Protein AF-A0ABC8AGC1-F1 (afdb_monomer)

Nearest PDB structures (foldseek):
  8co1-assembly1_O1  TM=4.006E-01  e=3.215E+00  Deinococcus radiodurans R1 = ATCC 13939 = DSM 20539
  7t31-assembly1_A  TM=4.025E-01  e=4.140E+00  Clostridioides difficile R20291
  1kz7-assembly2_C  TM=2.614E-01  e=1.821E+00  Mus musculus
  5vdf-assembly7_G  TM=4.009E-01  e=6.048E+00  Saccharomyces cerevisiae S288C

Solvent-accessible surface area (backbone atoms only — not comparable to full-atom values): 7627 Å² total; per-residue (Å²): 138,87,82,89,81,90,87,78,90,79,80,74,80,76,81,74,76,73,65,79,77,73,64,78,84,76,82,64,83,86,61,51,69,71,59,53,41,60,63,49,63,79,42,57,50,44,76,38,87,97,38,88,77,22,36,30,42,36,45,56,76,72,33,73,70,52,72,70,65,44,61,76,38,60,93,43,95,41,30,45,81,46,67,46,84,96,54,56,23,28,35,36,40,36,29,73,78,28,90,61,30,62,56,55,47,52,46,29,52,52,52,50,53,51,57,50,57,58,60,75,73,108

Secondary structure (DSSP, 8-state):
----------------------PPP---SS--HHHHHHHHHTSEEEEPTTSTT-EEEEPPTT-PPPHHHHHTTTT-TTEEEEE-TTT--EEEEE-TTSTTHHHHHHHHHHHHHHHHHHHTT-

pLDDT: mean 77.55, std 18.0, range [38.16, 95.81]

Radius of gyration: 22.54 Å; Cα contacts (8 Å, |Δi|>4): 136; chains: 1; bounding box: 60×35×73 Å

Sequence (122 aa):
MSTLTNTNEKTQPSQATSAPTEAPPLDLGGLEDAKILALLEGFHIKEAKRLEGTLEILSSKDKRFSPLMRSWFKGRPDSEIKVSFGGGREYIRVRPTHPLYWHVGTVCTVNILTAQRTKCKA

Foldseek 3Di:
DDDDDDDDDPDDPPPPPPDLPQFPDQPLVPDDLVVLLVVQLVWDKDDDPPDPQKIKTKDDFLDDDDPSVCSLAPPDPQKDWDADPPGNIIMMIGHPSRPCSVSSVVSHVVVVVVVVVVVVVD

Structure (mmCIF, N/CA/C/O backbone):
data_AF-A0ABC8AGC1-F1
#
_entry.id   AF-A0ABC8AGC1-F1
#
loop_
_atom_site.group_PDB
_atom_site.id
_atom_site.type_symbol
_atom_site.label_atom_id
_atom_site.label_alt_id
_atom_site.label_comp_id
_atom_site.label_asym_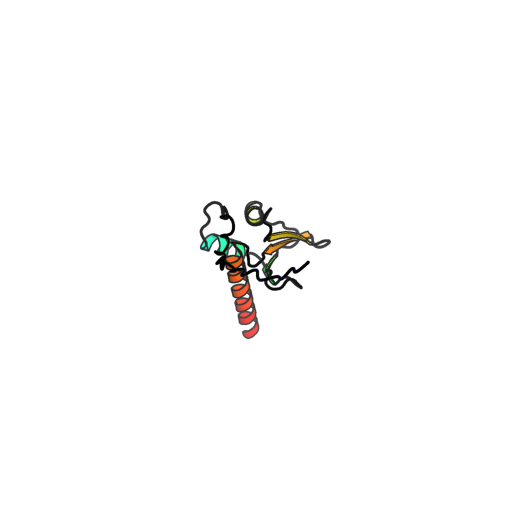id
_atom_site.label_entity_id
_atom_site.label_seq_id
_atom_site.pdbx_PDB_ins_code
_atom_site.Cartn_x
_atom_site.Cartn_y
_atom_site.Cartn_z
_atom_site.occupancy
_atom_site.B_iso_or_equiv
_atom_site.auth_seq_id
_atom_site.auth_comp_id
_atom_site.auth_asym_id
_atom_site.auth_atom_id
_atom_site.pdbx_PDB_model_num
ATOM 1 N N . MET A 1 1 ? -38.684 9.428 61.783 1.00 38.16 1 MET A N 1
ATOM 2 C CA . MET A 1 1 ? -38.086 8.081 61.706 1.00 38.16 1 MET A CA 1
ATOM 3 C C . MET A 1 1 ? -37.586 7.875 60.291 1.00 38.16 1 MET A C 1
ATOM 5 O O . MET A 1 1 ? -38.380 7.961 59.366 1.00 38.16 1 MET A O 1
ATOM 9 N N . SER A 1 2 ? -36.272 7.724 60.149 1.00 44.28 2 SER A N 1
ATOM 10 C CA . SER A 1 2 ? -35.565 7.456 58.896 1.00 44.28 2 SER A CA 1
ATOM 11 C C . SER A 1 2 ? -35.531 5.958 58.620 1.00 44.28 2 SER A C 1
ATOM 13 O O . SER A 1 2 ? -35.196 5.220 59.542 1.00 44.28 2 SER A O 1
ATOM 15 N N . THR A 1 3 ? -35.711 5.550 57.362 1.00 41.91 3 THR A N 1
ATOM 16 C CA . THR A 1 3 ? -34.956 4.417 56.797 1.00 41.91 3 THR A CA 1
ATOM 17 C C . THR A 1 3 ? -34.958 4.449 55.266 1.00 41.91 3 THR A C 1
ATOM 19 O O . THR A 1 3 ? -35.969 4.224 54.612 1.00 41.91 3 THR A O 1
ATOM 22 N N . LEU A 1 4 ? -33.777 4.734 54.715 1.00 48.97 4 LEU A N 1
ATOM 23 C CA . LEU A 1 4 ? -33.325 4.387 53.366 1.00 48.97 4 LEU A CA 1
ATOM 24 C C . LEU A 1 4 ? -33.099 2.870 53.293 1.00 48.97 4 LEU A C 1
ATOM 26 O O . LEU A 1 4 ? -32.513 2.323 54.223 1.00 48.97 4 LEU A O 1
ATOM 30 N N . THR A 1 5 ? -33.437 2.216 52.179 1.00 45.66 5 THR A N 1
ATOM 31 C CA . THR A 1 5 ? -32.664 1.061 51.678 1.00 45.66 5 THR A CA 1
ATOM 32 C C . THR A 1 5 ? -32.737 0.951 50.151 1.00 45.66 5 THR A C 1
ATOM 34 O O . THR A 1 5 ? -33.805 0.981 49.549 1.00 45.66 5 THR A O 1
ATOM 37 N N . ASN A 1 6 ? -31.539 0.854 49.565 1.00 43.59 6 ASN A N 1
ATOM 38 C CA . ASN A 1 6 ? -31.188 0.515 48.183 1.00 43.59 6 ASN A CA 1
ATOM 39 C C . ASN A 1 6 ? -31.859 -0.766 47.670 1.00 43.59 6 ASN A C 1
ATOM 41 O O . ASN A 1 6 ? -32.109 -1.648 48.486 1.00 43.59 6 ASN A O 1
ATOM 45 N N . THR A 1 7 ? -31.991 -0.902 46.338 1.00 39.00 7 THR A N 1
ATOM 46 C CA . THR A 1 7 ? -31.900 -2.139 45.501 1.00 39.00 7 THR A CA 1
ATOM 47 C C . THR A 1 7 ? -32.555 -1.829 44.142 1.00 39.00 7 THR A C 1
ATOM 49 O O . THR A 1 7 ? -33.678 -1.351 44.131 1.00 39.00 7 THR A O 1
ATOM 52 N N . ASN A 1 8 ? -32.033 -2.085 42.943 1.00 43.72 8 ASN A N 1
ATOM 53 C CA . ASN A 1 8 ? -30.778 -2.619 42.414 1.00 43.72 8 ASN A CA 1
ATOM 54 C C . ASN A 1 8 ? -30.884 -2.394 40.886 1.00 43.72 8 ASN A C 1
ATOM 56 O O . ASN A 1 8 ? -31.880 -2.793 40.278 1.00 43.72 8 ASN A O 1
ATOM 60 N N . GLU A 1 9 ? -29.902 -1.716 40.288 1.00 49.00 9 GLU A N 1
ATOM 61 C CA . GLU A 1 9 ? -29.722 -1.633 38.837 1.00 49.00 9 GLU A CA 1
A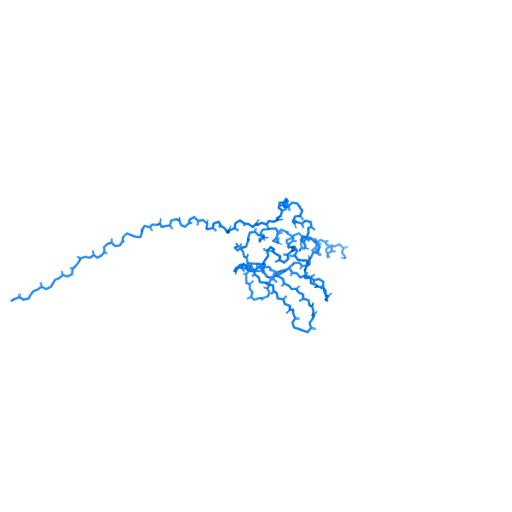TOM 62 C C . GLU A 1 9 ? -29.541 -3.042 38.263 1.00 49.00 9 GLU A C 1
ATOM 64 O O . GLU A 1 9 ? -28.494 -3.663 38.432 1.00 49.00 9 GLU A O 1
ATOM 69 N N . LYS A 1 10 ? -30.521 -3.543 37.506 1.00 40.34 10 LYS A N 1
ATOM 70 C CA . LYS A 1 10 ? -30.268 -4.659 36.591 1.00 40.34 10 LYS A CA 1
ATOM 71 C C . LYS A 1 10 ? -30.084 -4.126 35.179 1.00 40.34 10 LYS A C 1
ATOM 73 O O . LYS A 1 10 ? -30.980 -4.179 34.343 1.00 40.34 10 LYS A O 1
ATOM 78 N N . THR A 1 11 ? -28.879 -3.621 34.945 1.00 43.47 11 THR A N 1
ATOM 79 C CA . THR A 1 11 ? -28.292 -3.413 33.624 1.00 43.47 11 THR A CA 1
ATOM 80 C C . THR A 1 11 ? -28.327 -4.729 32.850 1.00 43.47 11 THR A C 1
ATOM 82 O O . THR A 1 11 ? -27.598 -5.669 33.161 1.00 43.47 11 THR A O 1
ATOM 85 N N . GLN A 1 12 ? -29.182 -4.8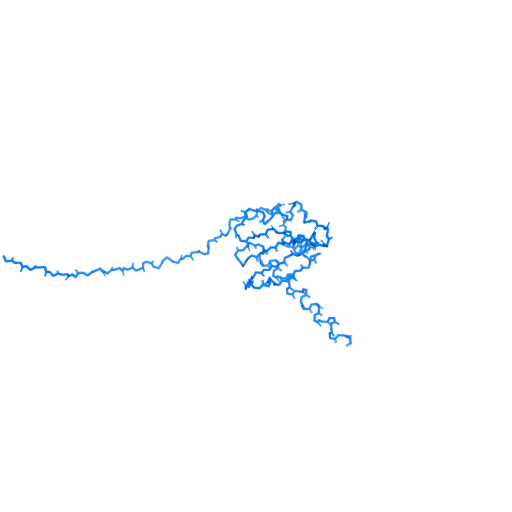10 31.833 1.00 45.62 12 GLN A N 1
ATOM 86 C CA . GLN A 1 12 ? -28.995 -5.746 30.731 1.00 45.62 12 GLN A CA 1
ATOM 87 C C . GLN A 1 12 ? -28.025 -5.079 29.750 1.00 45.62 12 GLN A C 1
ATOM 89 O O . GLN A 1 12 ? -28.394 -4.068 29.150 1.00 45.62 12 GLN A O 1
ATOM 94 N N . PRO A 1 13 ? -26.803 -5.594 29.540 1.00 44.03 13 PRO A N 1
ATOM 95 C CA . PRO A 1 13 ? -26.054 -5.205 28.364 1.00 44.03 13 PRO A CA 1
ATOM 96 C C . PRO A 1 13 ? -26.768 -5.849 27.175 1.00 44.03 13 PRO A C 1
ATOM 98 O O . PRO A 1 13 ? -26.670 -7.054 26.945 1.00 44.03 13 PRO A O 1
ATOM 101 N N . SER A 1 14 ? -27.540 -5.046 26.442 1.00 48.19 14 SER A N 1
ATOM 102 C CA . SER A 1 14 ? -27.918 -5.399 25.080 1.00 48.19 14 SER A CA 1
ATOM 103 C C . SER A 1 14 ? -26.610 -5.654 24.343 1.00 48.19 14 SER A C 1
ATOM 105 O O . SER A 1 14 ? -25.807 -4.734 24.186 1.00 48.19 14 SER A O 1
ATOM 107 N N . GLN A 1 15 ? -26.352 -6.909 23.971 1.00 46.22 15 GLN A N 1
ATOM 108 C CA . GLN A 1 15 ? -25.250 -7.251 23.084 1.00 46.22 15 GLN A CA 1
ATOM 109 C C . GLN A 1 15 ? -25.492 -6.497 21.780 1.00 46.22 15 GLN A C 1
ATOM 111 O O . GLN A 1 15 ? -26.244 -6.937 20.916 1.00 46.22 15 GLN A O 1
ATOM 116 N N . ALA A 1 16 ? -24.877 -5.325 21.654 1.00 43.75 16 ALA A N 1
ATOM 117 C CA . ALA A 1 16 ? -24.631 -4.726 20.366 1.00 43.75 16 ALA A CA 1
ATOM 118 C C . ALA A 1 16 ? -23.642 -5.667 19.682 1.00 43.75 16 ALA A C 1
ATOM 120 O O . ALA A 1 16 ? -22.433 -5.600 19.902 1.00 43.75 16 ALA A O 1
ATOM 121 N N . THR A 1 17 ? -24.167 -6.615 18.911 1.00 41.47 17 THR A N 1
ATOM 122 C CA . THR A 1 17 ? -23.401 -7.265 17.860 1.00 41.47 17 THR A CA 1
ATOM 123 C C . THR A 1 17 ? -23.002 -6.141 16.916 1.00 41.47 17 THR A C 1
ATOM 125 O O . THR A 1 17 ? -23.772 -5.759 16.039 1.00 41.47 17 THR A O 1
ATOM 128 N N . SER A 1 18 ? -21.843 -5.526 17.168 1.00 45.19 18 SER A N 1
ATOM 129 C CA . SER A 1 18 ? -21.228 -4.607 16.225 1.00 45.19 18 SER A CA 1
ATOM 130 C C . SER A 1 18 ? -21.063 -5.387 14.934 1.00 45.19 18 SER A C 1
ATOM 132 O O . SER A 1 18 ? -20.199 -6.260 14.833 1.00 45.19 18 SER A O 1
ATOM 134 N N . ALA A 1 19 ? -21.928 -5.102 13.963 1.00 48.84 19 ALA A N 1
ATOM 135 C CA . ALA A 1 19 ? -21.637 -5.406 12.580 1.00 48.84 19 ALA A CA 1
ATOM 136 C C . ALA A 1 19 ? -20.221 -4.878 12.295 1.00 48.84 19 ALA A C 1
ATOM 138 O O . ALA A 1 19 ? -19.855 -3.831 12.849 1.00 48.84 19 ALA A O 1
ATOM 139 N N . PRO A 1 20 ? -19.404 -5.571 11.484 1.00 47.69 20 PRO A N 1
ATOM 140 C CA . PRO A 1 20 ? -18.169 -4.975 11.010 1.00 47.69 20 PRO A CA 1
ATOM 141 C C . PRO A 1 20 ? -18.576 -3.642 10.394 1.00 47.69 20 PRO A C 1
ATOM 143 O O . PRO A 1 20 ? -19.386 -3.635 9.470 1.00 47.69 20 PRO A O 1
ATOM 146 N N . THR A 1 21 ? -18.121 -2.524 10.962 1.00 54.53 21 THR A N 1
ATOM 147 C CA . THR A 1 21 ? -18.307 -1.221 10.333 1.00 54.53 21 THR A CA 1
ATOM 148 C C . THR A 1 21 ? -17.659 -1.353 8.969 1.00 54.53 21 THR A C 1
ATOM 150 O O . THR A 1 21 ? -16.432 -1.381 8.874 1.00 54.53 21 THR A O 1
ATOM 153 N N . GLU A 1 22 ? -18.482 -1.548 7.942 1.00 51.50 22 GLU A N 1
ATOM 154 C CA . GLU A 1 22 ? -18.031 -1.646 6.569 1.00 51.50 22 GLU A CA 1
ATOM 155 C C . GLU A 1 22 ? -17.262 -0.357 6.309 1.00 51.50 22 GLU A C 1
ATOM 157 O O . GLU A 1 22 ? -17.798 0.750 6.433 1.00 51.50 22 GLU A O 1
ATOM 162 N N . ALA A 1 23 ? -15.948 -0.491 6.121 1.00 54.72 23 ALA A N 1
ATOM 163 C CA . ALA A 1 23 ? -15.099 0.654 5.867 1.00 54.72 23 ALA A CA 1
ATOM 164 C C . ALA A 1 23 ? -15.691 1.391 4.657 1.00 54.72 23 ALA A C 1
ATOM 166 O O . ALA A 1 23 ? -16.094 0.723 3.702 1.00 54.72 23 ALA A O 1
ATOM 167 N N . PRO A 1 24 ? -15.769 2.736 4.681 1.00 58.44 24 PRO A N 1
ATOM 168 C CA . PRO A 1 24 ? -16.444 3.480 3.629 1.00 58.44 24 PRO A CA 1
ATOM 169 C C . PRO A 1 24 ? -15.922 3.026 2.261 1.00 58.44 24 PRO A C 1
ATOM 171 O O . PRO A 1 24 ? -14.694 2.896 2.118 1.00 58.44 24 PRO A O 1
ATOM 174 N N . PRO A 1 25 ? -16.826 2.748 1.300 1.00 63.62 25 PRO A N 1
ATOM 175 C CA . PRO A 1 25 ? -16.473 2.126 0.035 1.00 63.62 25 PRO A CA 1
ATOM 176 C C . PRO A 1 25 ? -15.346 2.911 -0.622 1.00 63.62 25 PRO A C 1
ATOM 178 O O . 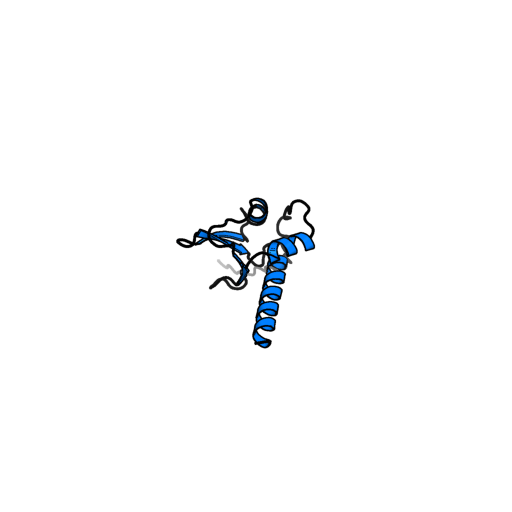PRO A 1 25 ? -15.380 4.140 -0.722 1.00 63.62 25 PRO A O 1
ATOM 181 N N . LEU A 1 26 ? -14.295 2.188 -0.991 1.00 69.81 26 LEU A N 1
ATOM 182 C CA . LEU A 1 26 ? -13.125 2.786 -1.598 1.00 69.81 26 LEU A CA 1
ATOM 183 C C . LEU A 1 26 ? -13.394 2.949 -3.091 1.00 69.81 26 LEU A C 1
ATOM 185 O O . LEU A 1 26 ? -13.527 1.959 -3.808 1.00 69.81 26 LEU A O 1
ATOM 189 N N . ASP A 1 27 ? -13.460 4.194 -3.558 1.00 73.62 27 ASP A N 1
ATOM 190 C CA . ASP A 1 27 ? -13.494 4.469 -4.989 1.00 73.62 27 ASP A CA 1
ATOM 191 C C . ASP A 1 27 ? -12.115 4.178 -5.590 1.00 73.62 27 ASP A C 1
ATOM 193 O O . ASP A 1 27 ? -11.167 4.964 -5.509 1.00 73.62 27 ASP A O 1
ATOM 197 N N . LEU A 1 28 ? -12.004 2.983 -6.160 1.00 78.38 28 LEU A N 1
ATOM 198 C CA . LEU A 1 28 ? -10.813 2.502 -6.843 1.00 78.38 28 LEU A CA 1
ATOM 199 C C . LEU A 1 28 ? -10.779 2.948 -8.312 1.00 78.38 28 LEU A C 1
ATOM 201 O O . LEU A 1 28 ? -9.914 2.498 -9.057 1.00 78.38 28 LEU A O 1
ATOM 205 N N . GLY A 1 29 ? -11.699 3.816 -8.751 1.00 69.75 29 GLY A N 1
ATOM 206 C CA . GLY A 1 29 ? -11.836 4.212 -10.152 1.00 69.75 29 GLY A CA 1
ATOM 207 C C . GLY A 1 29 ? -12.343 3.073 -11.039 1.00 69.75 29 GLY A C 1
ATOM 208 O O . GLY A 1 29 ? -11.962 2.986 -12.204 1.00 69.75 29 GLY A O 1
ATOM 209 N N . GLY A 1 30 ? -13.138 2.156 -10.474 1.00 75.44 30 GLY A N 1
ATOM 210 C CA . GLY A 1 30 ? -13.643 0.966 -11.171 1.00 75.44 30 GLY A CA 1
ATOM 211 C C . GLY A 1 30 ? -12.584 -0.107 -11.451 1.00 75.44 30 GLY A C 1
ATOM 212 O O . GLY A 1 30 ? -12.768 -0.932 -12.346 1.00 75.44 30 GLY A O 1
ATOM 213 N N . LEU A 1 31 ? -11.452 -0.090 -10.737 1.00 80.06 31 LEU A N 1
ATOM 214 C CA . LEU A 1 31 ? -10.405 -1.093 -10.908 1.00 80.06 31 LEU A CA 1
ATOM 215 C C . LEU A 1 31 ? -10.820 -2.448 -10.321 1.00 80.06 31 LEU A C 1
ATOM 217 O O . LEU A 1 31 ? -11.223 -2.537 -9.166 1.00 80.06 31 LEU A O 1
ATOM 221 N N . GLU A 1 32 ? -10.652 -3.504 -11.112 1.00 86.00 32 GLU A N 1
ATOM 222 C CA . GLU A 1 32 ? -10.819 -4.892 -10.669 1.00 86.00 32 GLU A CA 1
ATOM 223 C C . GLU A 1 32 ? -9.653 -5.342 -9.777 1.00 86.00 32 GLU A C 1
ATOM 225 O O . GLU A 1 32 ? -8.515 -4.889 -9.949 1.00 86.00 32 GLU A O 1
ATOM 230 N N . ASP A 1 33 ? -9.906 -6.314 -8.898 1.00 83.88 33 ASP A N 1
ATOM 231 C CA . ASP A 1 33 ? -8.922 -6.851 -7.946 1.00 83.88 33 ASP A CA 1
ATOM 232 C C . ASP A 1 33 ? -7.594 -7.256 -8.597 1.00 83.88 33 ASP A C 1
ATOM 234 O O . ASP A 1 33 ? -6.521 -6.925 -8.090 1.00 83.88 33 ASP A O 1
ATOM 238 N N . ALA A 1 34 ? -7.644 -7.909 -9.762 1.00 84.50 34 ALA A N 1
ATOM 239 C CA . ALA A 1 34 ? -6.449 -8.335 -10.490 1.00 84.50 34 ALA A CA 1
ATOM 240 C C . ALA A 1 34 ? -5.553 -7.152 -10.899 1.00 84.50 34 ALA A C 1
ATOM 242 O O . ALA A 1 34 ? -4.327 -7.237 -10.834 1.00 84.50 34 ALA A O 1
ATOM 243 N N . LYS A 1 35 ? -6.154 -6.021 -11.283 1.00 86.75 35 LYS A N 1
ATOM 244 C CA . LYS A 1 35 ? -5.417 -4.811 -11.671 1.00 86.75 35 LYS A CA 1
ATOM 245 C C . LYS A 1 35 ? -4.811 -4.114 -10.455 1.00 86.75 35 LYS A C 1
ATOM 247 O O . LYS A 1 35 ? -3.716 -3.565 -10.553 1.00 86.75 35 LYS A O 1
ATOM 252 N N . ILE A 1 36 ? -5.493 -4.157 -9.310 1.00 86.56 36 ILE A N 1
ATOM 253 C CA . ILE A 1 36 ? -4.970 -3.633 -8.041 1.00 86.56 36 ILE A CA 1
ATOM 254 C C . ILE A 1 36 ? -3.743 -4.440 -7.617 1.00 86.56 36 ILE A C 1
ATOM 256 O O . ILE A 1 36 ? -2.707 -3.854 -7.302 1.00 86.56 36 ILE A O 1
ATOM 260 N N . LEU A 1 37 ? -3.834 -5.772 -7.664 1.00 87.69 37 LEU A N 1
ATOM 261 C CA . LEU A 1 37 ? -2.714 -6.663 -7.357 1.00 87.69 37 LEU A CA 1
ATOM 262 C C . LEU A 1 37 ? -1.526 -6.405 -8.289 1.00 87.69 37 LEU A C 1
ATOM 264 O O . LEU A 1 37 ? -0.429 -6.160 -7.796 1.00 87.69 37 LEU A O 1
ATOM 268 N N . ALA A 1 38 ? -1.751 -6.333 -9.605 1.00 86.44 38 ALA A N 1
ATOM 269 C CA . ALA A 1 38 ? -0.694 -6.051 -10.580 1.00 86.44 38 ALA A CA 1
ATOM 270 C C . ALA A 1 38 ? 0.014 -4.705 -10.328 1.00 86.44 38 ALA A C 1
ATOM 272 O O . ALA A 1 38 ? 1.228 -4.589 -10.494 1.00 86.44 38 ALA A O 1
ATOM 273 N N . LEU A 1 39 ? -0.724 -3.676 -9.896 1.00 87.31 39 LEU A N 1
ATOM 274 C CA . LEU A 1 39 ? -0.125 -2.394 -9.517 1.00 87.31 39 LEU A CA 1
ATOM 275 C C . LEU A 1 39 ? 0.704 -2.506 -8.233 1.00 87.31 39 LEU A C 1
ATOM 277 O O . LEU A 1 39 ? 1.768 -1.897 -8.144 1.00 87.31 39 LEU A O 1
ATOM 281 N N . LEU A 1 40 ? 0.237 -3.276 -7.249 1.00 88.00 40 LEU A N 1
ATOM 282 C CA . LEU A 1 40 ? 0.926 -3.479 -5.973 1.00 88.00 40 LEU A CA 1
ATOM 283 C C . LEU A 1 40 ? 2.181 -4.359 -6.099 1.00 88.00 40 LEU A C 1
ATOM 285 O O . LEU A 1 40 ? 3.156 -4.107 -5.391 1.00 88.00 40 LEU A O 1
ATOM 289 N N . GLU A 1 41 ? 2.193 -5.337 -7.008 1.00 85.69 41 GLU A N 1
ATOM 290 C CA . GLU A 1 41 ? 3.333 -6.233 -7.275 1.00 85.69 41 GLU A CA 1
ATOM 291 C C . GLU A 1 41 ? 4.619 -5.483 -7.649 1.00 85.69 41 GLU A C 1
ATOM 293 O O . GLU A 1 41 ? 5.719 -5.928 -7.323 1.00 85.69 41 GLU A O 1
ATOM 298 N N . GLY A 1 42 ? 4.499 -4.307 -8.272 1.00 84.06 42 GLY A N 1
ATOM 299 C CA . GLY A 1 42 ? 5.644 -3.462 -8.619 1.00 84.06 42 GLY A CA 1
ATOM 300 C C . GLY A 1 42 ? 6.359 -2.821 -7.422 1.00 84.06 42 GLY A C 1
ATOM 301 O O . GLY A 1 42 ? 7.398 -2.179 -7.604 1.00 84.06 42 GLY A O 1
ATOM 302 N N . PHE A 1 43 ? 5.828 -2.959 -6.204 1.00 88.88 43 PHE A N 1
ATOM 303 C CA . PHE A 1 43 ? 6.353 -2.304 -5.010 1.00 88.88 43 PHE A CA 1
ATOM 304 C C . PHE A 1 43 ? 6.966 -3.278 -4.012 1.00 88.88 43 PHE A C 1
ATOM 306 O O . PHE A 1 43 ? 6.557 -4.427 -3.852 1.00 88.88 43 PHE A O 1
ATOM 313 N N . HIS A 1 44 ? 7.944 -2.773 -3.258 1.00 89.31 44 HIS A N 1
ATOM 314 C CA . HIS A 1 44 ? 8.465 -3.508 -2.117 1.00 89.31 44 HIS A CA 1
ATOM 315 C C . HIS A 1 44 ? 7.517 -3.326 -0.928 1.00 89.31 44 HIS A C 1
ATOM 317 O O . HIS A 1 44 ? 7.375 -2.217 -0.411 1.00 89.31 44 HIS A O 1
ATOM 323 N N . ILE A 1 45 ? 6.881 -4.417 -0.506 1.00 93.00 45 ILE A N 1
ATOM 324 C CA . ILE A 1 45 ? 5.940 -4.444 0.618 1.00 93.00 45 ILE A CA 1
ATOM 325 C C . ILE A 1 45 ? 6.551 -5.257 1.755 1.00 93.00 45 ILE A C 1
ATOM 327 O O . ILE A 1 45 ? 7.144 -6.311 1.523 1.00 93.00 45 ILE A O 1
ATOM 331 N N . LYS A 1 46 ? 6.434 -4.748 2.980 1.00 91.06 46 LYS A N 1
ATOM 332 C CA . LYS A 1 46 ? 6.942 -5.395 4.195 1.00 91.06 46 LYS A CA 1
ATOM 333 C C . LYS A 1 46 ? 6.074 -5.048 5.397 1.00 91.06 46 LYS A C 1
ATOM 335 O O . LYS A 1 46 ? 5.295 -4.103 5.340 1.00 91.06 46 LYS A O 1
ATOM 340 N N . GLU A 1 47 ? 6.271 -5.734 6.512 1.00 91.62 47 GLU A N 1
ATOM 341 C CA . GLU A 1 47 ? 5.686 -5.313 7.784 1.00 91.62 47 GLU A CA 1
ATOM 342 C C . GLU A 1 47 ? 6.418 -4.088 8.362 1.00 91.62 47 GLU A C 1
ATOM 344 O O . GLU A 1 47 ? 7.648 -3.953 8.283 1.00 91.62 47 GLU A O 1
ATOM 349 N N . ALA A 1 48 ? 5.647 -3.161 8.923 1.00 89.88 48 ALA A N 1
ATOM 350 C CA . ALA A 1 48 ? 6.144 -1.954 9.552 1.00 89.88 48 ALA A CA 1
ATOM 351 C C . ALA A 1 48 ? 6.859 -2.293 10.867 1.00 89.88 48 ALA A C 1
ATOM 353 O O . ALA A 1 48 ? 6.331 -2.974 11.746 1.00 89.88 48 ALA A O 1
ATOM 354 N N . LYS A 1 49 ? 8.067 -1.755 11.062 1.00 85.06 49 LYS A N 1
ATOM 355 C CA . LYS A 1 49 ? 8.782 -1.947 12.331 1.00 85.06 49 LYS A CA 1
ATOM 356 C C . LYS A 1 49 ? 8.024 -1.245 13.461 1.00 85.06 49 LYS A C 1
ATOM 358 O O . LYS A 1 49 ? 7.778 -0.044 13.369 1.00 85.06 49 LYS A O 1
ATOM 363 N N . ARG A 1 50 ? 7.770 -1.971 14.557 1.00 83.38 50 ARG A N 1
ATOM 364 C CA . ARG A 1 50 ? 7.107 -1.476 15.785 1.00 83.38 50 ARG A CA 1
ATOM 365 C C . ARG A 1 50 ? 5.619 -1.124 15.626 1.00 83.38 50 ARG A C 1
ATOM 367 O O . ARG A 1 50 ? 5.082 -0.431 16.484 1.00 83.38 50 ARG A O 1
ATOM 374 N N . LEU A 1 51 ? 4.969 -1.574 14.553 1.00 85.81 51 LEU A N 1
ATOM 375 C CA . LEU A 1 51 ? 3.526 -1.439 14.351 1.00 85.81 51 LEU A CA 1
ATOM 376 C C . LEU A 1 51 ? 2.975 -2.794 13.906 1.00 85.81 51 LEU A C 1
ATOM 378 O O . LEU A 1 51 ? 2.968 -3.103 12.717 1.00 85.81 51 LEU A O 1
ATOM 382 N N . GLU A 1 52 ? 2.568 -3.600 14.883 1.00 87.62 52 GLU A N 1
ATOM 383 C CA . GLU A 1 52 ? 2.085 -4.964 14.663 1.00 87.62 52 GLU A CA 1
ATOM 384 C C . GLU A 1 52 ? 0.917 -4.988 13.671 1.00 87.62 52 GLU A C 1
ATOM 386 O O . GLU A 1 52 ? -0.003 -4.165 13.750 1.00 87.62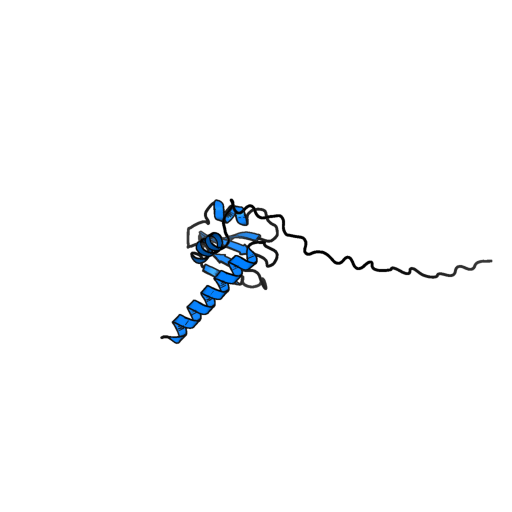 52 GLU A O 1
ATOM 391 N N . GLY A 1 53 ? 1.000 -5.882 12.682 1.00 89.00 53 GLY A N 1
ATOM 392 C CA . GLY A 1 53 ? -0.028 -6.024 11.652 1.00 89.00 53 GLY A CA 1
ATOM 393 C C . GLY A 1 53 ? -0.164 -4.815 10.722 1.00 89.00 53 GLY A C 1
ATOM 394 O O . GLY A 1 53 ? -1.119 -4.734 9.963 1.00 89.00 53 GLY A O 1
ATOM 395 N N . THR A 1 54 ? 0.747 -3.840 10.759 1.00 94.31 54 THR A N 1
ATOM 396 C CA . THR A 1 54 ? 0.746 -2.732 9.796 1.00 94.31 54 THR A CA 1
ATOM 397 C C . THR A 1 54 ? 1.700 -3.051 8.659 1.00 94.31 54 THR A C 1
ATOM 399 O O . THR A 1 54 ? 2.865 -3.368 8.885 1.00 94.31 54 THR A O 1
ATOM 402 N N . LEU A 1 55 ? 1.234 -2.910 7.422 1.00 95.50 55 LEU A N 1
ATOM 403 C CA . LEU A 1 55 ? 2.059 -3.114 6.234 1.00 95.50 55 LEU A CA 1
ATOM 404 C C . LEU A 1 55 ? 2.599 -1.777 5.720 1.00 95.50 55 LEU A C 1
ATOM 406 O O . LEU A 1 55 ? 1.921 -0.755 5.775 1.00 95.50 55 LEU A O 1
ATOM 410 N N . GLU A 1 56 ? 3.830 -1.783 5.222 1.00 95.00 56 GLU A N 1
ATOM 411 C CA . GLU A 1 56 ? 4.498 -0.664 4.566 1.00 95.00 56 GLU A CA 1
ATOM 412 C C . GLU A 1 56 ? 4.703 -0.983 3.086 1.00 95.00 56 GLU A C 1
ATOM 414 O O . GLU A 1 56 ? 5.459 -1.889 2.734 1.00 95.00 56 GLU A O 1
ATOM 419 N N . ILE A 1 57 ? 4.077 -0.188 2.221 1.00 94.44 57 ILE A N 1
ATOM 420 C CA . ILE A 1 57 ? 4.360 -0.153 0.788 1.00 94.44 57 ILE A CA 1
ATOM 421 C C . ILE A 1 57 ? 5.455 0.884 0.568 1.00 94.44 57 ILE A C 1
ATOM 423 O O . ILE A 1 57 ? 5.314 2.035 0.985 1.00 94.44 57 ILE A O 1
ATOM 427 N N . LEU A 1 58 ? 6.546 0.502 -0.087 1.00 91.94 58 LEU A N 1
ATOM 428 C CA . LEU A 1 58 ? 7.702 1.366 -0.308 1.00 91.94 58 LEU A CA 1
ATOM 429 C C . LEU A 1 58 ? 7.817 1.741 -1.779 1.00 91.94 58 LEU A C 1
ATOM 431 O O . LEU A 1 58 ? 7.952 0.879 -2.647 1.00 91.94 58 LEU A O 1
ATOM 435 N N . SER A 1 59 ? 7.869 3.044 -2.040 1.00 90.00 59 SER A N 1
ATOM 436 C CA . SER A 1 59 ? 8.278 3.556 -3.344 1.00 90.00 59 SER A CA 1
ATOM 437 C C . SER A 1 59 ? 9.756 3.247 -3.613 1.00 90.00 59 SER A C 1
ATOM 439 O O . SER A 1 59 ? 10.544 2.913 -2.708 1.00 90.00 59 SER A O 1
ATOM 441 N N . SER A 1 60 ? 10.152 3.366 -4.879 1.00 85.62 60 SER A N 1
ATOM 442 C CA . SER A 1 60 ? 11.565 3.429 -5.248 1.00 85.62 60 SER A CA 1
ATOM 443 C C . SER A 1 60 ? 12.219 4.675 -4.646 1.00 85.62 60 SER A C 1
ATOM 445 O O . SER A 1 60 ? 11.558 5.674 -4.369 1.00 85.62 60 SER A O 1
ATOM 447 N N . LYS A 1 61 ? 13.541 4.628 -4.454 1.00 80.19 61 LYS A N 1
ATOM 448 C CA . LYS A 1 61 ? 14.298 5.786 -3.966 1.00 80.19 61 LYS A CA 1
ATOM 449 C C . LYS A 1 61 ? 14.059 6.996 -4.882 1.00 80.19 61 LYS A C 1
ATOM 451 O O . LYS A 1 61 ? 14.014 6.831 -6.100 1.00 80.19 61 LYS A O 1
ATOM 456 N N . ASP A 1 62 ? 13.873 8.167 -4.276 1.00 78.50 62 ASP A N 1
ATOM 457 C CA . ASP A 1 62 ? 13.675 9.455 -4.955 1.00 78.50 62 ASP A CA 1
ATOM 458 C C . ASP A 1 62 ? 12.450 9.513 -5.894 1.00 78.50 62 ASP A C 1
ATOM 460 O O . ASP A 1 62 ? 12.304 10.442 -6.687 1.00 78.50 62 ASP A O 1
ATOM 464 N N . LYS A 1 63 ? 11.529 8.543 -5.788 1.00 84.50 63 LYS A N 1
ATOM 465 C CA . LYS A 1 63 ? 10.251 8.526 -6.508 1.00 84.50 63 LYS A CA 1
ATOM 466 C C . LYS A 1 63 ? 9.090 8.602 -5.525 1.00 84.50 63 LYS A C 1
ATOM 468 O O . LYS A 1 63 ? 9.117 8.005 -4.454 1.00 84.50 63 LYS A O 1
ATOM 473 N N . ARG A 1 64 ? 8.044 9.326 -5.916 1.00 87.75 64 ARG A N 1
ATOM 474 C CA . ARG A 1 64 ? 6.763 9.361 -5.198 1.00 87.75 64 ARG A CA 1
ATOM 475 C C . ARG A 1 64 ? 5.790 8.365 -5.812 1.00 87.75 64 ARG A C 1
ATOM 477 O O . ARG A 1 64 ? 5.931 7.999 -6.980 1.00 87.75 64 ARG A O 1
ATOM 484 N N . PHE A 1 65 ? 4.794 7.955 -5.038 1.00 90.50 65 PHE A N 1
ATOM 485 C CA . PHE A 1 65 ? 3.678 7.184 -5.573 1.00 90.50 65 PHE A CA 1
ATOM 486 C C . PHE A 1 65 ? 2.883 8.015 -6.579 1.00 90.50 65 PHE A C 1
ATOM 488 O O . PHE A 1 65 ? 2.796 9.244 -6.466 1.00 90.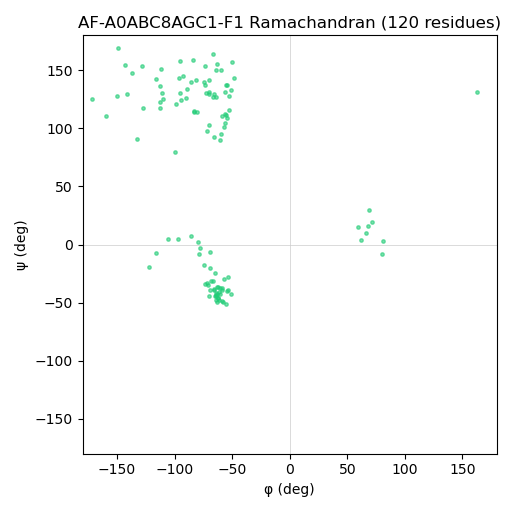50 65 PHE A O 1
ATOM 495 N N . SER A 1 66 ? 2.282 7.331 -7.554 1.00 89.06 66 SER A N 1
ATOM 496 C CA . SER A 1 66 ? 1.404 7.981 -8.524 1.00 89.06 66 SER A CA 1
ATOM 497 C C . SER A 1 66 ? 0.225 8.660 -7.808 1.00 89.06 66 SER A C 1
ATOM 499 O O . SER A 1 66 ? -0.206 8.187 -6.751 1.00 89.06 66 SER A O 1
ATOM 501 N N . PRO A 1 67 ? -0.333 9.754 -8.358 1.00 89.75 67 PRO A N 1
ATOM 502 C CA . PRO A 1 67 ? -1.500 10.412 -7.770 1.00 89.75 67 PRO A CA 1
ATOM 503 C C . PRO A 1 67 ? -2.675 9.457 -7.524 1.00 89.75 67 PRO A C 1
ATOM 505 O O . PRO A 1 67 ? -3.294 9.535 -6.467 1.00 89.75 67 PRO A O 1
ATOM 508 N N . LEU A 1 68 ? -2.909 8.520 -8.452 1.00 87.50 68 LEU A N 1
ATOM 509 C CA . LEU A 1 68 ? -3.927 7.472 -8.335 1.00 87.50 68 LEU A CA 1
ATOM 510 C C . LEU A 1 68 ? -3.666 6.548 -7.142 1.00 87.50 68 LEU A C 1
ATOM 512 O O . LEU A 1 68 ? -4.548 6.301 -6.332 1.00 87.50 68 LEU A O 1
ATOM 516 N N . MET A 1 69 ? -2.435 6.065 -6.984 1.00 88.38 69 MET A N 1
ATOM 517 C CA . MET A 1 69 ? -2.128 5.200 -5.851 1.00 88.38 69 MET A CA 1
ATOM 518 C C . MET A 1 69 ? -2.257 5.963 -4.533 1.00 88.38 69 MET A C 1
ATOM 520 O O . MET A 1 69 ? -2.783 5.438 -3.561 1.00 88.38 69 MET A O 1
ATOM 524 N N . ARG A 1 70 ? -1.836 7.233 -4.497 1.00 91.06 70 ARG A N 1
ATOM 525 C CA . ARG A 1 70 ? -1.994 8.082 -3.311 1.00 91.06 70 ARG A CA 1
ATOM 526 C C . ARG A 1 70 ? -3.458 8.319 -2.957 1.00 91.06 70 ARG A C 1
ATOM 528 O O . ARG A 1 70 ? -3.749 8.397 -1.766 1.00 91.06 70 ARG A O 1
ATOM 535 N N . SER A 1 71 ? -4.363 8.459 -3.929 1.00 90.25 71 SER A N 1
ATOM 536 C CA . SER A 1 71 ? -5.781 8.719 -3.644 1.00 90.25 71 SER A CA 1
ATOM 537 C C . SER A 1 71 ? -6.460 7.559 -2.922 1.00 90.25 71 SER A C 1
ATOM 539 O O . SER A 1 71 ? -7.383 7.806 -2.157 1.00 90.25 71 SER A O 1
ATOM 541 N N . TRP A 1 72 ? -5.959 6.330 -3.063 1.00 90.75 72 TRP A N 1
ATOM 542 C CA . TRP A 1 72 ? -6.485 5.175 -2.328 1.00 90.75 72 TRP A CA 1
ATOM 543 C C . TRP A 1 72 ? -6.202 5.205 -0.820 1.00 90.75 72 TRP A C 1
ATOM 545 O O . TRP A 1 72 ? -6.896 4.533 -0.067 1.00 90.75 72 TRP A O 1
ATOM 555 N N . PHE A 1 73 ? -5.206 5.979 -0.374 1.00 91.81 73 PHE A N 1
ATOM 556 C CA . PHE A 1 73 ? -4.755 6.007 1.028 1.00 91.81 73 PHE A CA 1
ATOM 557 C C . PHE A 1 73 ? -4.829 7.400 1.668 1.00 91.81 73 PHE A C 1
ATOM 559 O O . PHE A 1 73 ? -4.775 7.559 2.890 1.00 91.81 73 PHE A O 1
ATOM 566 N N . LYS A 1 74 ? -4.886 8.458 0.857 1.00 90.69 74 LYS A N 1
ATOM 567 C CA . LYS A 1 74 ? -4.860 9.834 1.350 1.00 90.69 74 LYS A CA 1
ATOM 568 C C . LYS A 1 74 ? -6.164 10.155 2.081 1.00 90.69 74 LYS A C 1
ATOM 570 O O . LYS A 1 74 ? -7.244 9.994 1.532 1.00 90.69 74 LYS A O 1
ATOM 575 N N . GLY A 1 75 ? -6.043 10.694 3.295 1.00 87.94 75 GLY A N 1
ATOM 576 C CA . GLY A 1 75 ? -7.183 11.188 4.073 1.00 87.94 75 GLY A CA 1
ATOM 577 C C . GLY A 1 75 ? -7.969 10.110 4.821 1.00 87.94 75 GLY A C 1
ATOM 578 O O . GLY A 1 75 ? -8.946 10.451 5.481 1.00 87.94 75 GLY A O 1
ATOM 579 N N . ARG A 1 76 ? -7.548 8.839 4.765 1.00 90.50 76 ARG A N 1
ATOM 580 C CA . ARG A 1 76 ? -8.172 7.762 5.543 1.00 90.50 76 ARG A CA 1
ATOM 581 C C . ARG A 1 76 ? -7.452 7.574 6.889 1.00 90.50 76 ARG A C 1
ATOM 583 O O . ARG A 1 76 ? -6.236 7.740 6.948 1.00 90.50 7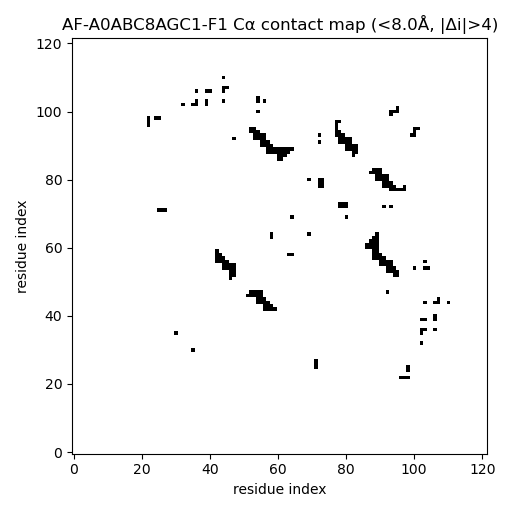6 ARG A O 1
ATOM 590 N N . PRO A 1 77 ? -8.167 7.233 7.976 1.00 90.88 77 PRO A N 1
ATOM 591 C CA . PRO A 1 77 ? -7.570 7.052 9.307 1.00 90.88 77 PRO A CA 1
ATOM 592 C C . PRO A 1 77 ? -6.768 5.746 9.451 1.00 90.88 77 PRO A C 1
ATOM 594 O O . PRO A 1 77 ? -5.967 5.590 10.373 1.00 90.88 77 PRO A O 1
ATOM 597 N N . ASP A 1 78 ? -6.998 4.796 8.551 1.00 92.69 78 ASP A N 1
ATOM 598 C CA . ASP A 1 78 ? -6.404 3.462 8.510 1.00 92.69 78 ASP A CA 1
ATOM 599 C C . ASP A 1 78 ? -5.200 3.361 7.561 1.00 92.69 78 ASP A C 1
ATOM 601 O O . ASP A 1 78 ? -4.611 2.288 7.410 1.00 92.69 78 ASP A O 1
ATOM 605 N N . SER A 1 79 ? -4.775 4.482 6.978 1.00 93.38 79 SER A N 1
ATOM 606 C CA . SER A 1 79 ? -3.552 4.564 6.191 1.00 93.38 79 SER A CA 1
ATOM 607 C C . SER A 1 79 ? -2.810 5.877 6.384 1.00 93.38 79 SER A C 1
ATOM 609 O O . SER A 1 79 ? -3.383 6.908 6.716 1.00 93.38 79 SER A O 1
ATOM 611 N N . GLU A 1 80 ? -1.501 5.855 6.159 1.00 94.31 80 GLU A N 1
ATOM 612 C CA . GLU A 1 80 ? -0.657 7.036 6.318 1.00 94.31 80 GLU A CA 1
ATOM 613 C C . GLU A 1 80 ? 0.398 7.097 5.218 1.00 94.31 80 GLU A C 1
ATOM 615 O O . GLU A 1 80 ? 1.133 6.136 5.006 1.00 94.31 80 GLU A O 1
ATOM 620 N N . ILE A 1 81 ? 0.509 8.242 4.543 1.00 93.50 81 ILE A N 1
ATOM 621 C CA . ILE A 1 81 ? 1.560 8.495 3.552 1.00 93.50 81 ILE A CA 1
ATOM 622 C C . ILE A 1 81 ? 2.662 9.312 4.222 1.00 93.50 81 ILE A C 1
ATOM 624 O O . ILE A 1 81 ? 2.415 10.423 4.691 1.00 93.50 81 ILE A O 1
ATOM 628 N N . LYS A 1 82 ? 3.885 8.785 4.246 1.00 91.38 82 LYS A N 1
ATOM 629 C CA . LYS A 1 82 ? 5.058 9.446 4.824 1.00 91.38 82 LYS A CA 1
ATOM 630 C C . LYS A 1 82 ? 6.216 9.468 3.843 1.00 91.38 82 LYS A C 1
ATOM 632 O O . LYS A 1 82 ? 6.357 8.595 2.996 1.00 91.38 82 LYS A O 1
ATOM 637 N N . VAL A 1 83 ? 7.090 10.454 4.002 1.00 86.50 83 VAL A N 1
ATOM 638 C CA . VAL A 1 83 ? 8.372 10.520 3.297 1.00 86.50 83 VAL A CA 1
ATOM 639 C C . VAL A 1 83 ? 9.475 10.308 4.323 1.00 86.50 83 VAL A C 1
ATOM 641 O O . VAL A 1 83 ? 9.460 10.923 5.390 1.00 86.50 83 VAL A O 1
ATOM 644 N N . SER A 1 84 ? 10.415 9.407 4.039 1.00 81.56 84 SER A N 1
ATOM 645 C CA . SER A 1 84 ? 11.564 9.202 4.914 1.00 81.56 84 SER A CA 1
ATOM 646 C C . SER A 1 84 ? 12.460 10.441 4.912 1.00 81.56 84 SER A C 1
ATOM 648 O O . SER A 1 84 ? 12.893 10.926 3.863 1.00 81.56 84 SER A O 1
ATOM 650 N N . PHE A 1 85 ? 12.756 10.953 6.106 1.00 60.78 85 PHE A N 1
ATOM 651 C CA . PHE A 1 85 ? 13.707 12.046 6.276 1.00 60.78 85 PHE A CA 1
ATOM 652 C C . PHE A 1 85 ? 15.103 11.578 5.831 1.00 60.78 85 PHE A C 1
ATOM 654 O O . PHE A 1 85 ? 15.563 10.516 6.248 1.00 60.78 85 PHE A O 1
ATOM 661 N N . GLY A 1 86 ? 15.746 12.331 4.934 1.00 64.12 86 GLY A N 1
ATOM 662 C CA . GLY A 1 86 ? 17.090 12.041 4.412 1.00 64.12 86 GLY A CA 1
ATOM 663 C C . GLY A 1 86 ? 17.182 10.980 3.304 1.00 64.12 86 GLY A C 1
ATOM 664 O O . GLY A 1 86 ? 18.249 10.821 2.720 1.00 64.12 86 GLY A O 1
ATOM 665 N N . GLY A 1 87 ? 16.094 10.270 2.980 1.00 65.75 87 GLY A N 1
ATOM 666 C CA . GLY A 1 87 ? 16.117 9.167 2.006 1.00 65.75 87 GLY A CA 1
ATOM 667 C C . GLY A 1 87 ? 15.287 9.375 0.740 1.00 65.75 87 GLY A C 1
ATOM 668 O O . GLY A 1 87 ? 15.315 8.503 -0.128 1.00 65.75 87 GLY A O 1
ATOM 669 N N . GLY A 1 88 ? 14.501 10.456 0.669 1.00 79.31 88 GLY A N 1
ATOM 670 C CA . GLY A 1 88 ? 13.657 10.794 -0.487 1.00 79.31 88 GLY A CA 1
ATOM 671 C C . GLY A 1 88 ? 12.567 9.766 -0.814 1.00 79.31 88 GLY A C 1
ATOM 672 O O . GLY A 1 88 ? 11.863 9.911 -1.809 1.00 79.31 88 GLY A O 1
ATOM 673 N N . ARG A 1 89 ? 12.421 8.715 0.003 1.00 86.94 89 ARG A N 1
ATOM 674 C CA . ARG A 1 89 ? 11.543 7.582 -0.277 1.00 86.94 89 ARG A CA 1
ATOM 675 C C . ARG A 1 89 ? 10.196 7.808 0.380 1.00 86.94 89 ARG A C 1
ATOM 677 O O . ARG A 1 89 ? 10.104 7.975 1.596 1.00 86.94 89 ARG A O 1
ATOM 684 N N . GLU A 1 90 ? 9.149 7.747 -0.421 1.00 92.12 90 GLU A N 1
ATOM 685 C CA . GLU A 1 90 ? 7.784 7.721 0.078 1.00 92.12 90 GLU A CA 1
ATOM 686 C C . GLU A 1 90 ? 7.391 6.303 0.510 1.00 92.12 90 GLU A C 1
ATOM 688 O O . GLU A 1 90 ? 7.755 5.314 -0.134 1.00 92.12 90 GLU A O 1
ATOM 693 N N . TYR A 1 91 ? 6.648 6.190 1.600 1.00 92.69 91 TYR A N 1
ATOM 694 C CA . TYR A 1 91 ? 6.051 4.942 2.041 1.00 92.69 91 TYR A CA 1
ATOM 695 C C . TYR A 1 91 ? 4.616 5.160 2.499 1.00 92.69 91 TYR A C 1
ATOM 697 O O . TYR A 1 91 ? 4.265 6.220 3.019 1.00 92.69 91 TYR A O 1
ATOM 705 N N . ILE A 1 92 ? 3.793 4.142 2.280 1.00 95.19 92 ILE A N 1
ATOM 706 C CA . ILE A 1 92 ? 2.399 4.110 2.708 1.00 95.19 92 ILE A CA 1
ATOM 707 C C . ILE A 1 92 ? 2.281 3.041 3.782 1.00 95.19 92 ILE A C 1
ATOM 709 O O . ILE A 1 92 ? 2.620 1.885 3.538 1.00 95.19 92 ILE A O 1
ATOM 713 N N . ARG A 1 93 ? 1.804 3.424 4.963 1.00 95.12 93 ARG A N 1
ATOM 714 C CA . ARG A 1 93 ? 1.395 2.494 6.014 1.00 95.12 93 ARG A CA 1
ATOM 715 C C . ARG A 1 93 ? -0.066 2.146 5.835 1.00 95.12 93 ARG A C 1
ATOM 717 O O . ARG A 1 93 ? -0.879 3.046 5.648 1.00 95.12 93 ARG A O 1
ATOM 724 N N . VAL A 1 94 ? -0.382 0.865 5.928 1.00 95.81 94 VAL A N 1
ATOM 725 C CA . VAL A 1 94 ? -1.726 0.323 5.745 1.00 95.81 94 VAL A CA 1
ATOM 726 C C . VAL A 1 94 ? -2.051 -0.534 6.959 1.00 95.81 94 VAL A C 1
ATOM 728 O O . VAL A 1 94 ? -1.351 -1.510 7.236 1.00 95.81 94 VAL A O 1
ATOM 731 N N . ARG A 1 95 ? -3.076 -0.138 7.716 1.00 94.69 95 ARG A N 1
ATOM 732 C CA . ARG A 1 95 ? -3.555 -0.885 8.885 1.00 94.69 95 ARG A CA 1
ATOM 733 C C . ARG A 1 95 ? -4.520 -1.999 8.462 1.00 94.69 95 ARG A C 1
ATOM 735 O O . ARG A 1 95 ? -5.144 -1.859 7.410 1.00 94.69 95 ARG A O 1
ATOM 742 N N . PRO A 1 96 ? -4.727 -3.033 9.302 1.00 93.31 96 PRO A N 1
ATOM 743 C CA . PRO A 1 96 ? -5.638 -4.146 9.014 1.00 93.31 96 PRO A CA 1
ATOM 744 C C . PRO A 1 96 ? -7.065 -3.742 8.638 1.00 93.31 96 PRO A C 1
ATOM 746 O O . PRO A 1 96 ? -7.737 -4.452 7.903 1.00 93.31 96 PRO A O 1
ATOM 749 N N . THR A 1 97 ? -7.528 -2.595 9.132 1.00 91.56 97 THR A N 1
ATOM 750 C CA . THR A 1 97 ? -8.881 -2.083 8.888 1.00 91.56 97 THR A CA 1
ATOM 751 C C . THR A 1 97 ? -9.053 -1.424 7.517 1.00 91.56 97 THR A C 1
ATOM 753 O O . THR A 1 97 ? -10.174 -1.085 7.150 1.00 91.56 97 THR A O 1
ATOM 756 N N . HIS A 1 98 ? -7.967 -1.216 6.764 1.00 91.62 9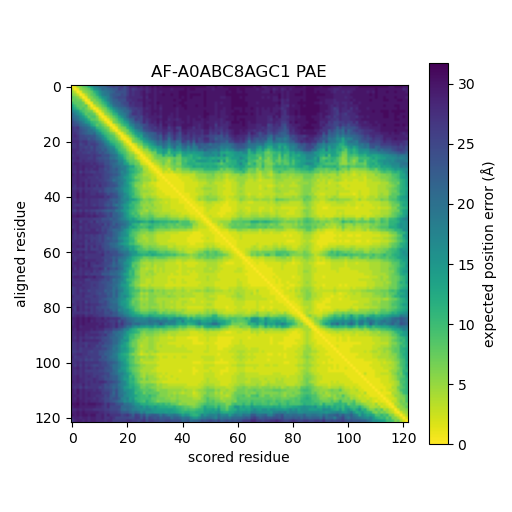8 HIS A N 1
ATOM 757 C CA . HIS A 1 98 ? -8.023 -0.584 5.450 1.00 91.62 98 HIS A CA 1
ATOM 758 C C . HIS A 1 98 ? -8.623 -1.536 4.398 1.00 91.62 98 HIS A C 1
ATOM 760 O O . HIS A 1 98 ? -8.199 -2.688 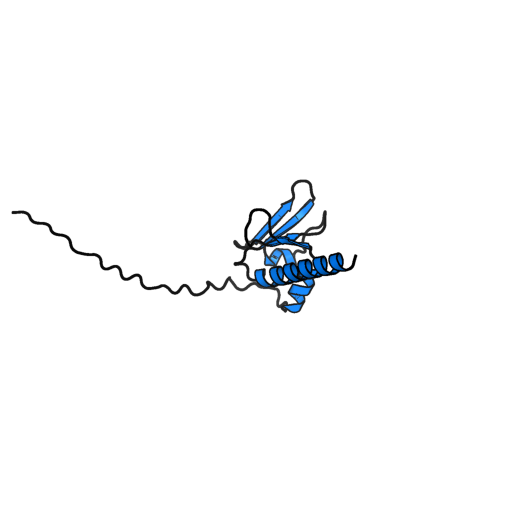4.338 1.00 91.62 98 HIS A O 1
ATOM 766 N N . PRO A 1 99 ? -9.516 -1.081 3.492 1.00 90.69 99 PRO A N 1
ATOM 767 C CA . PRO A 1 99 ? -10.128 -1.936 2.467 1.00 90.69 99 PRO A CA 1
ATOM 768 C C . PRO A 1 99 ? -9.113 -2.692 1.598 1.00 90.69 99 PRO A C 1
ATOM 770 O O . PRO A 1 99 ? -9.278 -3.871 1.317 1.00 90.69 99 PRO A O 1
ATOM 773 N N . LEU A 1 100 ? -8.013 -2.027 1.227 1.00 92.00 100 LEU A N 1
ATOM 774 C CA . LEU A 1 100 ? -6.913 -2.638 0.462 1.00 92.00 100 LEU A CA 1
ATOM 775 C C . LEU A 1 100 ? -5.935 -3.479 1.289 1.00 92.00 100 LEU A C 1
ATOM 777 O O . LEU A 1 100 ? -4.943 -3.959 0.742 1.00 92.00 100 LEU A O 1
ATOM 781 N N . TYR A 1 101 ? -6.145 -3.642 2.597 1.00 93.31 101 TYR A N 1
ATOM 782 C CA . TYR A 1 101 ? -5.197 -4.375 3.434 1.00 93.31 101 TYR A CA 1
ATOM 783 C C . TYR A 1 101 ? -5.000 -5.810 2.938 1.00 93.31 101 TYR A C 1
ATOM 785 O O . TYR A 1 101 ? -3.870 -6.292 2.889 1.00 93.31 101 TYR A O 1
ATOM 793 N N . TRP A 1 102 ? -6.075 -6.463 2.491 1.00 93.00 102 TRP A N 1
ATOM 794 C CA . TRP A 1 102 ? -6.008 -7.819 1.954 1.00 93.00 102 TRP A CA 1
ATOM 795 C C . TRP A 1 102 ? -5.167 -7.909 0.669 1.00 93.00 102 TRP A C 1
ATOM 797 O O . TRP A 1 102 ? -4.311 -8.791 0.562 1.00 93.00 102 TRP A O 1
ATOM 807 N N . HIS A 1 103 ? -5.323 -6.971 -0.274 1.00 93.31 103 HIS A N 1
ATOM 808 C CA . HIS A 1 103 ? -4.517 -6.929 -1.504 1.00 93.31 103 HIS A CA 1
ATOM 809 C C . HIS A 1 103 ? -3.036 -6.685 -1.195 1.00 93.31 103 HIS A C 1
ATOM 811 O O . HIS A 1 103 ? -2.162 -7.375 -1.719 1.00 93.31 103 HIS A O 1
ATOM 817 N N . VAL A 1 104 ? -2.747 -5.744 -0.291 1.00 93.06 104 VAL A N 1
ATOM 818 C CA . VAL A 1 104 ? -1.377 -5.428 0.152 1.00 93.06 104 VAL A CA 1
ATOM 819 C C . VAL A 1 104 ? -0.748 -6.623 0.876 1.00 93.06 104 VAL A C 1
ATOM 821 O O . VAL A 1 104 ? 0.414 -6.955 0.632 1.00 93.06 104 VAL A O 1
ATOM 824 N N . GLY A 1 105 ? -1.519 -7.301 1.728 1.00 92.44 105 GLY A N 1
ATOM 825 C CA . GLY A 1 105 ? -1.115 -8.515 2.432 1.00 92.44 105 GLY A CA 1
ATOM 826 C C . GLY A 1 105 ? -0.798 -9.661 1.478 1.00 92.44 105 GLY A C 1
ATOM 827 O O . GLY A 1 105 ? 0.264 -10.267 1.591 1.00 92.44 105 GLY A O 1
ATOM 828 N N . THR A 1 106 ? -1.659 -9.891 0.485 1.00 91.81 106 THR A N 1
ATOM 829 C CA . THR A 1 106 ? -1.471 -10.923 -0.545 1.00 91.81 106 THR A CA 1
ATOM 830 C C . THR A 1 106 ? -0.129 -10.759 -1.254 1.00 91.81 106 THR A C 1
ATOM 832 O O . THR A 1 106 ? 0.673 -11.695 -1.297 1.00 91.81 106 THR A O 1
ATOM 835 N N . VAL A 1 107 ? 0.173 -9.551 -1.736 1.00 90.62 107 VAL A N 1
ATOM 836 C CA . VAL A 1 107 ? 1.448 -9.269 -2.411 1.00 90.62 107 VAL A CA 1
ATOM 837 C C . VAL A 1 107 ? 2.637 -9.393 -1.451 1.00 90.62 107 VAL A C 1
ATOM 839 O O . VAL A 1 107 ? 3.677 -9.933 -1.827 1.00 90.62 107 VAL A O 1
ATOM 842 N N . CYS A 1 108 ? 2.497 -8.960 -0.193 1.00 89.62 108 CYS A N 1
ATOM 843 C CA . CYS A 1 108 ? 3.534 -9.136 0.830 1.00 89.62 108 CYS A CA 1
ATOM 844 C C . CYS A 1 108 ? 3.892 -10.620 1.021 1.00 89.62 108 CYS A C 1
ATOM 846 O O . CYS A 1 108 ? 5.065 -10.994 0.954 1.00 89.62 108 CYS A O 1
ATOM 848 N N . THR A 1 109 ? 2.886 -11.483 1.183 1.00 89.19 109 THR A N 1
ATOM 849 C CA . THR A 1 109 ? 3.071 -12.930 1.346 1.00 89.19 109 THR A CA 1
ATOM 850 C C . THR A 1 109 ? 3.722 -13.559 0.116 1.00 89.19 109 THR A C 1
ATOM 852 O O . THR A 1 109 ? 4.692 -14.305 0.257 1.00 89.19 109 THR A O 1
ATOM 855 N N . VAL A 1 110 ? 3.252 -13.227 -1.092 1.00 86.69 110 VAL A N 1
ATOM 856 C CA . VAL A 1 110 ? 3.836 -13.731 -2.348 1.00 86.69 110 VAL A CA 1
ATOM 857 C C . VAL A 1 110 ? 5.302 -13.314 -2.484 1.00 86.69 110 VAL A C 1
ATOM 859 O O . VAL A 1 110 ? 6.150 -14.144 -2.827 1.00 86.69 110 VAL A O 1
ATOM 862 N N . ASN A 1 111 ? 5.633 -12.065 -2.152 1.00 82.06 111 ASN A N 1
ATOM 863 C CA . ASN A 1 111 ? 7.005 -11.563 -2.187 1.00 82.06 111 ASN A CA 1
ATOM 864 C C . ASN A 1 111 ? 7.917 -12.302 -1.198 1.00 82.06 111 ASN A C 1
ATOM 866 O O . ASN A 1 111 ? 9.039 -12.669 -1.555 1.00 82.06 111 ASN A O 1
ATOM 870 N N . ILE A 1 112 ? 7.438 -12.568 0.023 1.00 83.25 112 ILE A N 1
ATOM 871 C CA . ILE A 1 112 ? 8.182 -13.334 1.034 1.00 83.25 112 ILE A CA 1
ATOM 872 C C . ILE A 1 112 ? 8.436 -14.763 0.546 1.00 83.25 112 ILE A C 1
ATOM 874 O O . ILE A 1 112 ? 9.582 -15.217 0.564 1.00 83.25 112 ILE A O 1
ATOM 878 N N . LEU A 1 113 ? 7.400 -15.456 0.064 1.00 82.50 113 LEU A N 1
ATOM 879 C CA . LEU A 1 113 ? 7.513 -16.831 -0.435 1.00 82.50 113 LEU A CA 1
ATOM 880 C C . LEU A 1 113 ? 8.458 -16.922 -1.638 1.00 82.50 113 LEU A C 1
ATOM 882 O O . LEU A 1 113 ? 9.293 -17.825 -1.717 1.00 82.50 113 LEU A O 1
ATOM 886 N N . THR A 1 114 ? 8.381 -15.957 -2.554 1.00 80.62 114 THR A N 1
ATOM 887 C CA . THR A 1 114 ? 9.262 -15.893 -3.726 1.00 80.62 114 THR A CA 1
ATOM 888 C C . THR A 1 114 ? 10.715 -15.672 -3.310 1.00 80.62 114 THR A C 1
ATOM 890 O O . THR A 1 114 ? 11.604 -16.376 -3.791 1.00 80.62 114 THR A O 1
ATOM 893 N N . ALA A 1 115 ? 10.964 -14.758 -2.367 1.00 77.94 115 ALA A N 1
ATOM 894 C CA . ALA A 1 115 ? 12.299 -14.493 -1.838 1.00 77.94 115 ALA A CA 1
ATOM 895 C C . ALA A 1 115 ? 12.883 -15.677 -1.044 1.00 77.94 115 ALA A C 1
ATOM 897 O O . ALA A 1 115 ? 14.096 -15.878 -1.034 1.00 77.94 115 ALA A O 1
ATOM 898 N N . GLN A 1 116 ? 12.046 -16.469 -0.371 1.00 76.00 116 GLN A N 1
ATOM 899 C CA . GLN A 1 116 ? 12.479 -17.706 0.285 1.00 76.00 116 GLN A CA 1
ATOM 900 C C . GLN A 1 116 ? 12.832 -18.785 -0.745 1.00 76.00 116 GLN A C 1
ATOM 902 O O . GLN A 1 116 ? 13.886 -19.411 -0.647 1.00 76.00 116 GLN A O 1
ATOM 907 N N . ARG A 1 117 ? 12.004 -18.953 -1.783 1.00 72.00 117 ARG A N 1
ATOM 908 C CA . ARG A 1 117 ? 12.235 -19.942 -2.846 1.00 72.00 117 ARG A CA 1
ATOM 909 C C . ARG A 1 117 ? 13.522 -19.684 -3.628 1.00 72.00 117 ARG A C 1
ATOM 911 O O . ARG A 1 117 ? 14.180 -20.641 -4.026 1.00 72.00 117 ARG A O 1
ATOM 918 N N . THR A 1 118 ? 13.883 -18.424 -3.868 1.00 71.75 118 THR A N 1
ATOM 919 C CA . THR A 1 118 ? 15.146 -18.077 -4.541 1.00 71.75 118 THR A CA 1
ATOM 920 C C . THR A 1 118 ? 16.361 -18.334 -3.656 1.00 71.75 118 THR A C 1
ATOM 922 O O . THR A 1 118 ? 17.381 -18.784 -4.166 1.00 71.75 118 THR A O 1
ATOM 925 N N . LYS A 1 119 ? 16.249 -18.138 -2.336 1.00 62.00 119 LYS A N 1
ATOM 926 C CA . LYS A 1 119 ? 17.325 -18.450 -1.381 1.00 62.00 119 LYS A CA 1
ATOM 927 C C . LYS A 1 119 ? 17.598 -19.947 -1.230 1.00 62.00 119 LYS A C 1
ATOM 929 O O . LYS A 1 119 ? 18.739 -20.316 -1.012 1.00 62.00 119 LYS A O 1
ATOM 934 N N . CYS A 1 120 ? 16.588 -20.806 -1.371 1.00 55.97 120 CYS A N 1
ATOM 935 C CA . CYS A 1 120 ? 16.762 -22.264 -1.293 1.00 55.97 120 CYS A CA 1
ATOM 936 C C . CYS A 1 120 ? 17.343 -22.904 -2.569 1.00 55.97 120 CYS A C 1
ATOM 938 O O . CYS A 1 120 ? 17.529 -24.117 -2.598 1.00 55.97 120 CYS A O 1
ATOM 940 N N . LYS A 1 121 ? 17.571 -22.129 -3.637 1.00 54.81 121 LYS A N 1
ATOM 941 C CA . LYS A 1 121 ? 18.127 -22.609 -4.915 1.00 54.81 121 LYS A CA 1
ATOM 942 C C . LYS A 1 121 ? 19.592 -22.202 -5.141 1.00 54.81 121 LYS A C 1
ATOM 944 O O . LYS A 1 121 ? 20.093 -22.430 -6.241 1.00 54.81 121 LYS A O 1
ATOM 949 N N . ALA A 1 122 ? 20.227 -21.571 -4.153 1.00 47.31 122 ALA A N 1
ATOM 950 C CA . ALA A 1 122 ? 21.622 -21.131 -4.195 1.00 47.31 122 ALA A CA 1
ATOM 951 C C . ALA A 1 122 ? 22.528 -22.091 -3.421 1.00 47.31 122 ALA A C 1
ATOM 953 O O . ALA A 1 122 ? 22.063 -22.611 -2.381 1.00 47.31 122 ALA A O 1
#

Organism: Xylella fastidiosa (NCBI:txid2371)

Mean predicted aligned error: 12.13 Å